Protein AF-A0A9X8VKZ0-F1 (afdb_monomer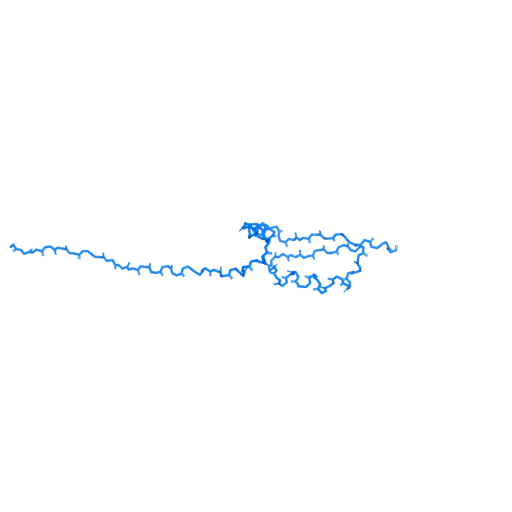_lite)

Radius of gyration: 24.43 Å; chains: 1; bounding box: 95×25×29 Å

Foldseek 3Di:
DDDDDDDDDDDDPPPPPPPPLPDDDPPDDPVVVVVLVVQLVVQEDEEEDQDDPVVCVVVQVVVCVSRPSYHYHYHNPDDD

Sequence (80 aa):
MMKKISATVAAITLLGSVSAYAAFPAGYPADYQKLVDGAKKEGKVVIYSTTDTKAAAPLIQGFEALYPGIKVEYNDMNST

pLDDT: mean 81.14, std 20.13, range [38.94, 98.06]

Structure (mmCIF, N/CA/C/O backbone):
data_AF-A0A9X8VKZ0-F1
#
_entry.id   AF-A0A9X8VKZ0-F1
#
loop_
_atom_site.group_PDB
_atom_site.id
_atom_site.type_symbol
_atom_site.label_atom_id
_atom_site.label_alt_id
_atom_site.label_comp_id
_atom_site.label_asym_id
_atom_site.label_entity_id
_atom_site.label_seq_id
_atom_site.pdbx_PDB_ins_code
_atom_site.Cartn_x
_atom_site.Cartn_y
_atom_site.Cartn_z
_atom_site.occupancy
_atom_site.B_iso_or_equiv
_atom_site.auth_seq_id
_atom_site.auth_comp_id
_atom_site.auth_asym_id
_atom_site.auth_atom_id
_atom_site.pdbx_PDB_model_num
ATOM 1 N N . MET A 1 1 ? -71.414 -12.922 18.458 1.00 44.62 1 MET A N 1
ATOM 2 C CA . MET A 1 1 ? -70.480 -13.897 17.851 1.00 44.62 1 MET A CA 1
ATOM 3 C C . MET A 1 1 ? -69.987 -13.334 16.518 1.00 44.62 1 MET A C 1
ATOM 5 O O . MET A 1 1 ? -70.649 -13.519 15.511 1.00 44.62 1 MET A O 1
ATOM 9 N N . MET A 1 2 ? -68.876 -12.588 16.512 1.00 41.19 2 MET A N 1
ATOM 10 C CA . MET A 1 2 ? -68.225 -12.078 15.295 1.00 41.19 2 MET A CA 1
ATOM 11 C C . MET A 1 2 ? -66.703 -12.121 15.473 1.00 41.19 2 MET A C 1
ATOM 13 O O . MET A 1 2 ? -66.184 -11.992 16.578 1.00 41.19 2 MET A O 1
ATOM 17 N N . LYS A 1 3 ? -66.037 -12.469 14.376 1.00 40.91 3 LYS A N 1
ATOM 18 C CA . LYS A 1 3 ? -64.756 -13.169 14.270 1.00 40.91 3 LYS A CA 1
ATOM 19 C C . LYS A 1 3 ? -63.547 -12.218 14.277 1.00 40.91 3 LYS A C 1
ATOM 21 O O . LYS A 1 3 ? -63.513 -11.280 13.499 1.00 40.91 3 LYS A O 1
ATOM 26 N N . LYS A 1 4 ? -62.527 -12.649 15.031 1.00 38.94 4 LYS A N 1
ATOM 27 C CA . LYS A 1 4 ? -61.087 -12.696 14.698 1.00 38.94 4 LYS A CA 1
ATOM 28 C C . LYS A 1 4 ? -60.326 -11.369 14.529 1.00 38.94 4 LYS A C 1
ATOM 30 O O . LYS A 1 4 ? -60.325 -10.738 13.482 1.00 38.94 4 LYS A O 1
ATOM 35 N N . ILE A 1 5 ? -59.573 -11.080 15.589 1.00 60.12 5 ILE A N 1
ATOM 36 C CA . ILE A 1 5 ? -58.326 -10.308 15.651 1.00 60.12 5 ILE A CA 1
ATOM 37 C C . ILE A 1 5 ? -57.396 -10.708 14.494 1.00 60.12 5 ILE A C 1
ATOM 39 O O . ILE A 1 5 ? -57.178 -11.903 14.290 1.00 60.12 5 ILE A O 1
ATOM 43 N N . SER A 1 6 ? -56.807 -9.738 13.790 1.00 39.84 6 SER A N 1
ATOM 44 C CA . SER A 1 6 ? -55.656 -9.997 12.920 1.00 39.84 6 SER A CA 1
ATOM 45 C C . SER A 1 6 ? -54.572 -8.953 13.162 1.00 39.84 6 SER A C 1
ATOM 47 O O . SER A 1 6 ? -54.789 -7.753 13.012 1.00 39.84 6 SER A O 1
ATOM 49 N N . ALA A 1 7 ? -53.432 -9.460 13.616 1.00 45.91 7 ALA A N 1
ATOM 50 C CA . ALA A 1 7 ? -52.246 -8.742 14.037 1.00 45.91 7 ALA A CA 1
ATOM 51 C C . ALA A 1 7 ? -51.362 -8.316 12.846 1.00 45.91 7 ALA A C 1
ATOM 53 O O . ALA A 1 7 ? -51.258 -9.036 11.858 1.00 45.91 7 ALA A O 1
ATOM 54 N N . THR A 1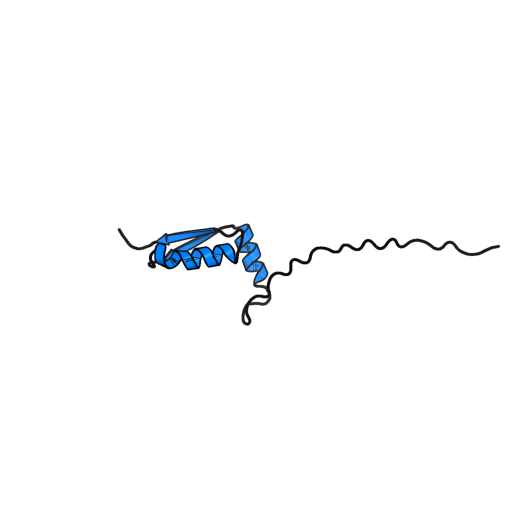 8 ? -50.750 -7.139 13.003 1.00 51.50 8 THR A N 1
ATOM 55 C CA . THR A 1 8 ? -49.341 -6.765 12.751 1.00 51.50 8 THR A CA 1
ATOM 56 C C . THR A 1 8 ? -48.562 -7.462 11.628 1.00 51.50 8 THR A C 1
ATOM 58 O O . THR A 1 8 ? -48.341 -8.656 11.730 1.00 51.50 8 THR A O 1
ATOM 61 N N . VAL A 1 9 ? -47.953 -6.682 10.715 1.00 46.56 9 VAL A N 1
ATOM 62 C CA . VAL A 1 9 ? -46.488 -6.671 10.458 1.00 46.56 9 VAL A CA 1
ATOM 63 C C . VAL A 1 9 ? -46.100 -5.295 9.893 1.00 46.56 9 VAL A C 1
ATOM 65 O O . VAL A 1 9 ? -46.393 -4.980 8.743 1.00 46.56 9 VAL A O 1
ATOM 68 N N . ALA A 1 10 ? -45.420 -4.472 10.695 1.00 48.88 10 ALA A N 1
ATOM 69 C CA . ALA A 1 10 ? -44.622 -3.359 10.188 1.00 48.88 10 ALA A CA 1
ATOM 70 C C . ALA A 1 10 ? -43.285 -3.938 9.704 1.00 48.88 10 ALA A C 1
ATOM 72 O O . ALA A 1 10 ? -42.483 -4.413 10.508 1.00 48.88 10 ALA A O 1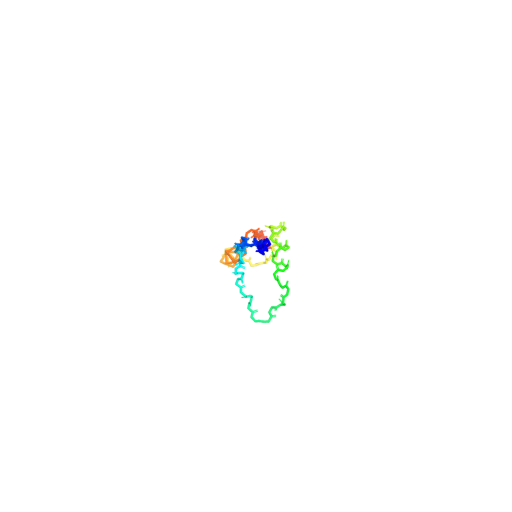
ATOM 73 N N . ALA A 1 11 ? -43.073 -3.968 8.390 1.00 50.19 11 ALA A N 1
ATOM 74 C CA . ALA A 1 11 ? -41.826 -4.434 7.802 1.00 50.19 11 ALA A CA 1
ATOM 75 C C . ALA A 1 11 ? -40.741 -3.361 7.991 1.00 50.19 11 ALA A C 1
ATOM 77 O O . ALA A 1 11 ? -40.708 -2.362 7.277 1.00 50.19 11 ALA A O 1
ATOM 78 N N . ILE A 1 12 ? -39.855 -3.565 8.966 1.00 58.03 12 ILE A N 1
ATOM 79 C CA . ILE A 1 12 ? -38.581 -2.847 9.048 1.00 58.03 12 ILE A CA 1
ATOM 80 C C . ILE A 1 12 ? -37.695 -3.361 7.907 1.00 58.03 12 ILE A C 1
ATOM 82 O O . ILE A 1 12 ? -37.171 -4.473 7.946 1.00 58.03 12 ILE A O 1
ATOM 86 N N . THR A 1 13 ? -37.541 -2.555 6.860 1.00 55.69 13 THR A N 1
ATOM 87 C CA . THR A 1 13 ? -36.512 -2.757 5.840 1.00 55.69 13 THR A CA 1
ATOM 88 C C . THR A 1 13 ? -35.192 -2.208 6.377 1.00 55.69 13 THR A C 1
ATOM 90 O O . THR A 1 13 ? -34.890 -1.027 6.202 1.00 55.69 13 THR A O 1
ATOM 93 N N . LEU A 1 14 ? -34.394 -3.052 7.040 1.00 55.72 14 LEU A N 1
ATOM 94 C CA . LEU A 1 14 ? -32.963 -2.788 7.206 1.00 55.72 14 LEU A CA 1
ATOM 95 C C . LEU A 1 14 ? -32.297 -2.952 5.831 1.00 55.72 14 LEU A C 1
ATOM 97 O O . LEU A 1 14 ? -31.804 -4.022 5.481 1.00 55.72 14 LEU A O 1
ATOM 101 N N . LEU A 1 15 ? -32.284 -1.883 5.035 1.00 53.88 15 LEU A N 1
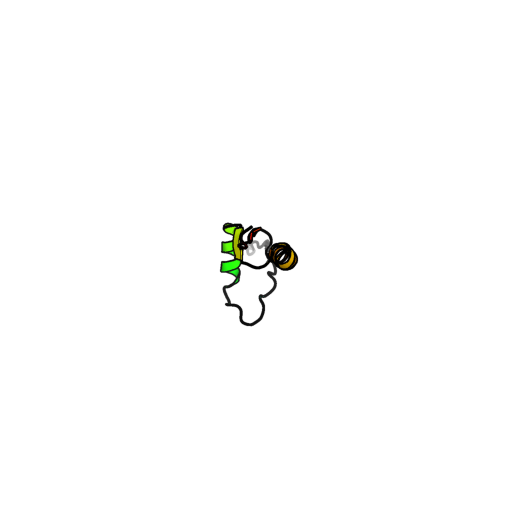ATOM 102 C CA . LEU A 1 15 ? -31.325 -1.735 3.942 1.00 53.88 15 LEU A CA 1
ATOM 103 C C . LEU A 1 15 ? -29.968 -1.428 4.582 1.00 53.88 15 LEU A C 1
ATOM 105 O O . LEU A 1 15 ? -29.535 -0.282 4.654 1.00 53.88 15 LEU A O 1
ATOM 109 N N . GLY A 1 16 ? -29.334 -2.462 5.135 1.00 53.50 16 GLY A N 1
ATOM 110 C CA . GLY A 1 16 ? -27.931 -2.390 5.506 1.00 53.50 16 GLY A CA 1
ATOM 111 C C . GLY A 1 16 ? -27.133 -2.141 4.236 1.00 53.50 16 GLY A C 1
ATOM 112 O O . GLY A 1 16 ? -27.211 -2.933 3.298 1.00 53.50 16 GLY A O 1
ATOM 113 N N . SER A 1 17 ? -26.413 -1.024 4.193 1.00 56.31 17 SER A N 1
ATOM 114 C CA . SER A 1 17 ? -25.482 -0.677 3.129 1.00 56.31 17 SER A CA 1
ATOM 115 C C . SER A 1 17 ? -24.470 -1.810 2.971 1.00 56.31 17 SER A C 1
ATOM 117 O O . SER A 1 17 ? -23.487 -1.887 3.706 1.00 56.31 17 SER A O 1
ATOM 119 N N . VAL A 1 18 ? -24.715 -2.725 2.035 1.00 54.50 18 VAL A N 1
ATOM 120 C CA . VAL A 1 18 ? -23.684 -3.642 1.560 1.00 54.50 18 VAL A CA 1
ATOM 121 C C . VAL A 1 18 ? -22.680 -2.747 0.853 1.00 54.50 18 VAL A C 1
ATOM 123 O O . VAL A 1 18 ? -22.927 -2.298 -0.265 1.00 54.50 18 VAL A O 1
ATOM 126 N N . SER A 1 19 ? -21.584 -2.409 1.535 1.00 52.44 19 SER A N 1
ATOM 127 C CA . SER A 1 19 ? -20.416 -1.861 0.856 1.00 52.44 19 SER A CA 1
ATOM 128 C C . SER A 1 19 ? -20.095 -2.841 -0.261 1.00 52.44 19 SER A C 1
ATOM 130 O O . SER A 1 19 ? -19.734 -3.987 -0.003 1.00 52.44 19 SER A O 1
ATOM 132 N N . ALA A 1 20 ? -20.298 -2.421 -1.504 1.00 53.97 20 ALA A N 1
ATOM 133 C CA . ALA A 1 20 ? -19.818 -3.153 -2.655 1.00 53.97 20 ALA A CA 1
ATOM 134 C C . ALA A 1 20 ? -18.296 -2.988 -2.656 1.00 53.97 20 ALA A C 1
ATOM 136 O O . ALA A 1 20 ? -17.760 -2.057 -3.254 1.00 53.97 20 ALA A O 1
ATOM 137 N N . TYR A 1 21 ? -17.597 -3.840 -1.905 1.00 59.44 21 TYR A N 1
ATOM 138 C CA . TYR A 1 21 ? -16.156 -3.974 -2.059 1.00 59.44 21 TYR A CA 1
ATOM 139 C C . TYR A 1 21 ? -15.942 -4.422 -3.503 1.00 59.44 21 TYR A C 1
ATOM 141 O O . TYR A 1 21 ? -16.542 -5.407 -3.941 1.00 59.44 21 TYR A O 1
ATOM 149 N N . ALA A 1 22 ? -15.172 -3.646 -4.267 1.00 63.09 22 ALA A N 1
ATOM 150 C CA . ALA A 1 22 ? -14.838 -4.005 -5.636 1.00 63.09 22 ALA A CA 1
ATOM 151 C C . ALA A 1 22 ? -14.289 -5.436 -5.639 1.00 63.09 22 ALA A C 1
ATOM 153 O O . ALA A 1 22 ? -13.401 -5.759 -4.848 1.00 63.09 22 ALA A O 1
ATOM 154 N N . ALA A 1 23 ? -14.859 -6.300 -6.481 1.00 71.00 23 ALA A N 1
ATOM 155 C CA . ALA A 1 23 ? -14.405 -7.677 -6.580 1.00 71.00 23 ALA A CA 1
ATOM 156 C C . ALA A 1 23 ? -12.912 -7.682 -6.935 1.00 71.00 23 ALA A C 1
ATOM 158 O O . ALA A 1 23 ? -12.490 -6.996 -7.870 1.00 71.00 23 ALA A O 1
ATOM 159 N N . PHE A 1 24 ? -12.116 -8.426 -6.167 1.00 85.44 24 PHE A N 1
ATOM 160 C CA . PHE A 1 24 ? -10.689 -8.563 -6.435 1.00 85.44 24 PHE A CA 1
ATOM 161 C C . PHE A 1 24 ? -10.454 -9.175 -7.826 1.00 85.44 24 PHE A C 1
ATOM 163 O O . PHE A 1 24 ? -11.315 -9.906 -8.328 1.00 85.44 24 PHE A O 1
ATOM 170 N N . PRO A 1 25 ? -9.298 -8.899 -8.459 1.00 88.19 25 PRO A N 1
ATOM 171 C CA . PRO A 1 25 ? -8.955 -9.493 -9.745 1.00 88.19 25 PRO A CA 1
ATOM 172 C C . PRO A 1 25 ? -9.057 -11.024 -9.736 1.00 88.19 25 PRO A C 1
ATOM 174 O O . PRO A 1 25 ? -8.827 -11.679 -8.716 1.00 88.19 25 PRO A O 1
ATOM 177 N N . ALA A 1 26 ? -9.358 -11.606 -10.899 1.00 89.75 26 ALA A N 1
ATOM 178 C CA . ALA A 1 26 ? -9.400 -13.056 -11.058 1.00 89.75 26 ALA A CA 1
ATOM 179 C C . ALA A 1 26 ? -8.062 -13.700 -10.642 1.00 89.75 26 ALA A C 1
ATOM 181 O O . ALA A 1 26 ? -6.991 -13.201 -10.986 1.00 89.75 26 ALA A O 1
ATOM 182 N N . GLY A 1 27 ? -8.134 -14.812 -9.906 1.00 89.88 27 GLY A N 1
ATOM 183 C CA . GLY A 1 27 ? -6.968 -15.523 -9.367 1.00 89.88 27 GLY A CA 1
ATOM 184 C C . GLY A 1 27 ? -6.630 -15.187 -7.910 1.00 89.88 27 GLY A C 1
ATOM 185 O O . GLY A 1 27 ? -5.816 -15.885 -7.310 1.00 89.88 27 GLY A O 1
ATOM 186 N N . TYR A 1 28 ? -7.269 -14.176 -7.314 1.00 90.25 28 TYR A N 1
ATOM 187 C CA . TYR A 1 28 ? -7.134 -13.902 -5.882 1.00 90.25 28 TYR A CA 1
ATOM 188 C C . TYR A 1 28 ? -7.924 -14.928 -5.048 1.00 90.25 28 TYR A C 1
ATOM 190 O O . TYR A 1 28 ? -8.981 -15.391 -5.489 1.00 90.25 28 TYR A O 1
ATOM 198 N N . PRO A 1 29 ? -7.450 -15.288 -3.839 1.00 92.56 29 PRO A N 1
ATOM 199 C CA . PRO A 1 29 ? -8.192 -16.158 -2.932 1.00 92.56 29 PRO A CA 1
ATOM 200 C C . PRO A 1 29 ? -9.591 -15.616 -2.622 1.00 92.56 29 PRO A C 1
ATOM 202 O O . PRO A 1 29 ? -9.782 -14.409 -2.470 1.00 92.56 29 PRO A O 1
ATOM 205 N N . ALA A 1 30 ? -10.566 -16.514 -2.460 1.00 90.19 30 ALA A N 1
ATOM 206 C CA . ALA A 1 30 ? -11.953 -16.135 -2.172 1.00 90.19 30 ALA A CA 1
ATOM 207 C C . ALA A 1 30 ? -12.105 -15.332 -0.865 1.00 90.19 30 ALA A C 1
ATOM 209 O O . ALA A 1 30 ? -13.048 -14.560 -0.713 1.00 90.19 30 ALA A O 1
ATOM 210 N N . ASP A 1 31 ? -11.177 -15.500 0.076 1.00 91.94 31 ASP A N 1
ATOM 211 C CA . ASP A 1 31 ? -11.162 -14.836 1.375 1.00 91.94 31 ASP A CA 1
ATOM 212 C C . ASP A 1 31 ? -10.1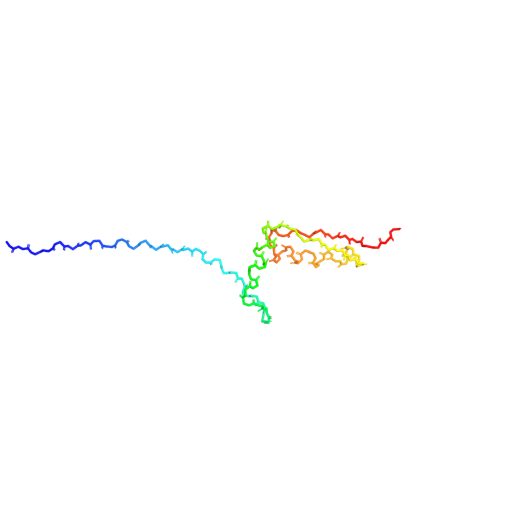33 -13.701 1.482 1.00 91.94 31 ASP A C 1
ATOM 214 O O . ASP A 1 31 ? -9.863 -13.227 2.585 1.00 91.94 31 ASP A O 1
ATOM 218 N N . TYR A 1 32 ? -9.611 -13.202 0.355 1.00 94.19 32 TYR A N 1
ATOM 219 C CA . TYR A 1 32 ? -8.624 -12.116 0.329 1.00 94.19 32 TYR A CA 1
ATOM 220 C C . TYR A 1 32 ? -9.086 -10.849 1.068 1.00 94.19 32 TYR A C 1
ATOM 222 O O . TYR A 1 32 ? -8.273 -10.133 1.650 1.00 94.19 32 TYR A O 1
ATOM 230 N N . GLN A 1 33 ? -10.399 -10.605 1.143 1.00 93.19 33 GLN A N 1
ATOM 231 C CA . GLN A 1 33 ? -10.953 -9.509 1.941 1.00 93.19 33 GLN A CA 1
ATOM 232 C C . GLN A 1 33 ? -10.504 -9.563 3.411 1.00 93.19 33 GLN A C 1
ATOM 234 O O . GLN A 1 33 ? -10.208 -8.523 3.990 1.00 93.19 33 GLN A O 1
ATOM 239 N N . LYS A 1 34 ? -10.365 -10.760 4.002 1.00 95.00 34 LYS A N 1
ATOM 240 C CA . LYS A 1 34 ? -9.903 -10.915 5.391 1.00 95.00 34 LYS A CA 1
ATOM 241 C C . LYS A 1 34 ? -8.474 -10.415 5.582 1.00 95.00 34 LYS A C 1
ATOM 243 O O . LYS A 1 34 ? -8.172 -9.840 6.624 1.00 95.00 34 LYS A O 1
ATOM 248 N N . LEU A 1 35 ? -7.611 -10.620 4.584 1.00 94.56 35 LEU A N 1
ATOM 249 C CA . LEU A 1 35 ? -6.244 -10.100 4.595 1.00 94.56 35 LEU A CA 1
ATOM 250 C C . LEU A 1 35 ? -6.259 -8.571 4.595 1.00 94.56 35 LEU A C 1
ATOM 252 O O . LEU A 1 35 ? -5.583 -7.948 5.409 1.00 94.56 35 LEU A O 1
ATOM 256 N N . VAL A 1 36 ? -7.067 -7.973 3.717 1.00 94.69 36 VAL A N 1
ATOM 257 C CA . VAL A 1 36 ? -7.213 -6.514 3.624 1.00 94.69 36 VAL A CA 1
ATOM 258 C C . VAL A 1 36 ? -7.764 -5.933 4.926 1.00 94.69 36 VAL A C 1
ATOM 260 O O . VAL A 1 36 ? -7.268 -4.913 5.399 1.00 94.69 36 VAL A O 1
ATOM 263 N N . ASP A 1 37 ? -8.759 -6.578 5.532 1.00 95.56 37 ASP A N 1
ATOM 264 C CA . ASP A 1 37 ? -9.348 -6.132 6.797 1.00 95.56 37 ASP A CA 1
ATOM 265 C C . ASP A 1 37 ? -8.348 -6.235 7.959 1.00 95.56 37 ASP A C 1
ATOM 267 O O . ASP A 1 37 ? -8.256 -5.317 8.778 1.00 95.56 37 ASP A O 1
ATOM 271 N N . GLY A 1 38 ? -7.554 -7.311 8.006 1.00 97.38 38 GLY A N 1
ATOM 272 C CA . GLY A 1 38 ? -6.449 -7.459 8.955 1.00 97.38 38 GLY A CA 1
ATOM 273 C C . GLY A 1 38 ? -5.404 -6.356 8.789 1.00 97.38 38 GLY A C 1
ATOM 274 O O . GLY A 1 38 ? -5.080 -5.658 9.747 1.00 97.38 38 GLY A O 1
ATOM 275 N N . ALA A 1 39 ? -4.971 -6.109 7.554 1.00 97.06 39 ALA A N 1
ATOM 276 C CA . ALA A 1 39 ? -3.990 -5.074 7.253 1.00 97.06 39 ALA A CA 1
ATOM 277 C C . ALA A 1 39 ? -4.508 -3.658 7.571 1.00 97.06 39 ALA A C 1
ATOM 279 O O . ALA A 1 39 ? -3.755 -2.825 8.067 1.00 97.06 39 ALA A O 1
ATOM 280 N N . LYS A 1 40 ? -5.804 -3.380 7.370 1.00 96.38 40 LYS A N 1
ATOM 281 C CA . LYS A 1 40 ? -6.437 -2.120 7.808 1.00 96.38 40 LYS A CA 1
ATOM 282 C C . LYS A 1 40 ? -6.483 -1.979 9.325 1.00 96.38 40 LYS A C 1
ATOM 284 O O . LYS A 1 40 ? -6.346 -0.870 9.831 1.00 96.38 40 LYS A O 1
ATOM 289 N N . LYS A 1 41 ? -6.678 -3.082 10.052 1.00 97.75 41 LYS A N 1
ATOM 290 C CA . LYS A 1 41 ? -6.638 -3.089 11.519 1.00 97.75 41 LYS A CA 1
ATOM 291 C C . LYS A 1 41 ? -5.229 -2.811 12.051 1.00 97.75 41 LYS A C 1
ATOM 293 O O . LYS A 1 41 ? -5.100 -2.142 13.071 1.00 97.75 41 LYS A O 1
ATOM 298 N N . GLU A 1 42 ? -4.201 -3.312 11.373 1.00 97.75 42 GLU A N 1
ATOM 299 C CA . GLU A 1 42 ? -2.793 -3.038 11.692 1.00 97.75 42 GLU A CA 1
ATOM 300 C C . GLU A 1 42 ? -2.361 -1.627 11.258 1.00 97.75 42 GLU A C 1
ATOM 302 O O . GLU A 1 42 ? -1.581 -0.969 11.944 1.00 97.75 42 GLU A O 1
ATOM 307 N N . GLY A 1 43 ? -2.901 -1.140 10.139 1.00 97.81 43 GLY A N 1
ATOM 308 C CA . GLY A 1 43 ? -2.812 0.247 9.686 1.00 97.81 43 GLY A CA 1
ATOM 309 C C . GLY A 1 43 ? -1.511 0.633 8.979 1.00 97.81 43 GLY A C 1
ATOM 310 O O . GLY A 1 43 ? -1.403 1.758 8.487 1.00 97.81 43 GLY A O 1
ATOM 311 N N . LYS A 1 44 ? -0.519 -0.262 8.892 1.00 97.94 44 LYS A N 1
ATOM 312 C CA . LYS A 1 44 ? 0.774 0.042 8.269 1.00 97.94 44 LYS A CA 1
ATOM 313 C C . LYS A 1 44 ? 1.435 -1.181 7.638 1.00 97.94 44 LYS A C 1
ATOM 315 O O . LYS A 1 44 ? 1.482 -2.242 8.247 1.00 97.94 44 LYS A O 1
ATOM 320 N N . VAL A 1 45 ? 2.023 -0.992 6.461 1.00 97.44 45 VAL A N 1
ATOM 321 C CA . VAL A 1 45 ? 2.967 -1.917 5.828 1.00 97.44 45 VAL A CA 1
ATOM 322 C C . VAL A 1 45 ? 4.344 -1.260 5.768 1.00 97.44 45 VAL A C 1
ATOM 324 O O . VAL A 1 45 ? 4.464 -0.090 5.407 1.00 97.44 45 VAL A O 1
ATOM 327 N N . VAL A 1 46 ? 5.384 -2.004 6.142 1.00 96.94 46 VAL A N 1
ATOM 328 C CA . VAL A 1 46 ? 6.774 -1.533 6.111 1.00 96.94 46 VAL A CA 1
ATOM 329 C C . VAL A 1 46 ? 7.510 -2.266 4.997 1.00 96.94 46 VAL A C 1
ATOM 331 O O . VAL A 1 46 ? 7.515 -3.496 4.961 1.00 96.94 46 VAL A O 1
ATOM 334 N N . ILE A 1 47 ? 8.116 -1.519 4.079 1.00 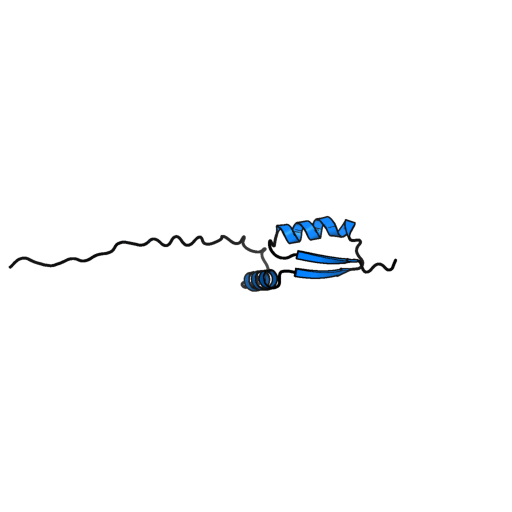95.62 47 ILE A N 1
ATOM 335 C CA . ILE A 1 47 ? 8.820 -2.046 2.910 1.00 95.62 47 ILE A CA 1
ATOM 336 C C . ILE A 1 47 ? 10.290 -1.667 3.023 1.00 95.62 47 ILE A C 1
ATOM 338 O O . ILE A 1 47 ? 10.617 -0.498 3.179 1.00 95.62 47 ILE A O 1
ATOM 342 N N . TYR A 1 48 ? 11.165 -2.659 2.906 1.00 95.19 48 TYR A N 1
ATOM 343 C CA . TYR A 1 48 ? 12.610 -2.482 2.798 1.00 95.19 48 TYR A CA 1
ATOM 344 C C . TYR A 1 48 ? 13.027 -2.851 1.379 1.00 95.19 48 TYR A C 1
ATOM 346 O O . TYR A 1 48 ? 12.763 -3.967 0.930 1.00 95.19 48 TYR A O 1
ATOM 354 N N . SER A 1 49 ? 13.610 -1.908 0.647 1.00 93.12 49 SER A N 1
ATOM 355 C CA . SER A 1 49 ? 13.896 -2.089 -0.777 1.00 93.12 49 SER A CA 1
ATOM 356 C C . SER A 1 49 ? 15.084 -1.244 -1.216 1.00 93.12 49 SER A C 1
ATOM 358 O O . SER A 1 49 ? 15.309 -0.157 -0.700 1.00 93.12 49 SER A O 1
ATOM 360 N N . THR A 1 50 ? 15.832 -1.739 -2.200 1.00 93.44 50 THR A N 1
ATOM 361 C CA . THR A 1 50 ? 16.946 -1.020 -2.845 1.00 93.44 50 THR A CA 1
ATOM 362 C C . THR A 1 50 ? 16.486 -0.072 -3.957 1.00 93.44 50 THR A C 1
ATOM 364 O O . THR A 1 50 ? 17.295 0.654 -4.534 1.00 93.44 50 THR A O 1
ATOM 367 N N . THR A 1 51 ? 15.196 -0.100 -4.308 1.00 92.06 51 THR A N 1
ATOM 368 C CA . THR A 1 51 ? 14.624 0.829 -5.290 1.00 92.06 51 THR A CA 1
ATOM 369 C C . THR A 1 51 ? 14.496 2.214 -4.667 1.00 92.06 51 THR A C 1
ATOM 371 O O . THR A 1 51 ? 13.945 2.336 -3.574 1.00 92.06 51 THR A O 1
ATOM 374 N N . ASP A 1 52 ? 14.937 3.244 -5.390 1.00 92.69 52 ASP A N 1
ATOM 375 C CA . ASP A 1 52 ? 14.853 4.633 -4.937 1.00 92.69 52 ASP A CA 1
ATOM 376 C C . ASP A 1 52 ? 13.411 5.035 -4.578 1.00 92.69 52 ASP A C 1
ATOM 378 O O . ASP A 1 52 ? 12.453 4.758 -5.312 1.00 92.69 52 ASP A O 1
ATOM 382 N N . THR A 1 53 ? 13.258 5.729 -3.451 1.00 91.38 53 THR A N 1
ATOM 383 C CA . THR A 1 53 ? 11.942 6.149 -2.937 1.00 91.38 53 THR A CA 1
ATOM 384 C C . THR A 1 53 ? 11.146 6.995 -3.939 1.00 91.38 53 THR A C 1
ATOM 386 O O . THR A 1 53 ? 9.923 6.869 -4.015 1.00 91.38 53 THR A O 1
ATOM 389 N N . LYS A 1 54 ? 11.794 7.841 -4.753 1.00 92.88 54 LYS A N 1
ATOM 390 C CA . LYS A 1 54 ? 11.103 8.661 -5.766 1.00 92.88 54 LYS A CA 1
ATOM 391 C C . LYS A 1 54 ? 10.569 7.798 -6.903 1.00 92.88 54 LYS A C 1
ATOM 393 O O . LYS A 1 54 ? 9.486 8.081 -7.410 1.00 92.88 54 LYS A O 1
ATOM 398 N N . ALA A 1 55 ? 11.293 6.744 -7.277 1.00 95.06 55 ALA A N 1
ATOM 399 C CA . ALA A 1 55 ? 10.821 5.771 -8.259 1.00 95.06 55 ALA A CA 1
ATOM 400 C C . ALA A 1 55 ? 9.658 4.921 -7.712 1.00 95.06 55 ALA A C 1
ATOM 402 O O . ALA A 1 55 ? 8.734 4.594 -8.456 1.00 95.06 55 ALA A O 1
ATOM 403 N N . ALA A 1 56 ? 9.663 4.612 -6.411 1.00 95.50 56 ALA A N 1
ATOM 404 C CA . ALA A 1 56 ? 8.589 3.872 -5.746 1.00 95.50 56 ALA A CA 1
ATOM 405 C C . ALA A 1 56 ? 7.345 4.727 -5.426 1.00 95.50 56 ALA A C 1
ATOM 407 O O . ALA A 1 56 ? 6.249 4.182 -5.284 1.00 95.50 56 ALA A O 1
ATOM 408 N N . ALA A 1 57 ? 7.481 6.055 -5.345 1.00 96.12 57 ALA A N 1
ATOM 409 C CA . ALA A 1 57 ? 6.412 6.988 -4.983 1.00 96.12 57 ALA A CA 1
ATOM 410 C C . ALA A 1 57 ? 5.057 6.750 -5.688 1.00 96.12 57 ALA A C 1
ATOM 412 O O . ALA A 1 57 ? 4.050 6.677 -4.980 1.00 96.12 57 ALA A O 1
ATOM 413 N N . PRO A 1 58 ? 4.971 6.575 -7.026 1.00 97.81 58 PRO A N 1
ATOM 414 C CA . PRO A 1 58 ? 3.685 6.320 -7.679 1.00 97.81 58 PRO A CA 1
ATOM 415 C C . PRO A 1 58 ? 3.045 4.988 -7.256 1.00 97.81 58 PRO A C 1
ATOM 417 O O . PRO A 1 58 ? 1.823 4.905 -7.149 1.00 97.81 58 PRO A O 1
ATOM 420 N N . LEU A 1 59 ? 3.846 3.954 -6.970 1.00 96.88 59 LEU A N 1
ATOM 421 C CA . LEU A 1 59 ? 3.341 2.662 -6.488 1.00 96.88 59 LEU A CA 1
ATOM 422 C C . LEU A 1 59 ? 2.816 2.772 -5.058 1.00 96.88 59 LEU A C 1
ATOM 424 O O . LEU A 1 59 ? 1.744 2.251 -4.755 1.00 96.88 59 LEU A O 1
ATOM 428 N N . ILE A 1 60 ? 3.543 3.495 -4.205 1.00 97.25 60 ILE A N 1
ATOM 429 C CA . ILE A 1 60 ? 3.128 3.787 -2.831 1.00 97.25 60 ILE A CA 1
ATOM 430 C C . ILE A 1 60 ? 1.785 4.526 -2.835 1.00 97.25 60 ILE A C 1
ATOM 432 O O . ILE A 1 60 ? 0.844 4.110 -2.163 1.00 97.25 60 ILE A O 1
ATOM 436 N N . GLN A 1 61 ? 1.663 5.577 -3.648 1.00 97.50 61 GLN A N 1
ATOM 437 C CA . GLN A 1 61 ? 0.425 6.348 -3.775 1.00 97.50 61 GLN A CA 1
ATOM 438 C C . GLN A 1 61 ? -0.735 5.501 -4.306 1.00 97.50 61 GLN A C 1
ATOM 440 O O . GLN A 1 61 ? -1.837 5.565 -3.764 1.00 97.50 61 GLN A O 1
ATOM 445 N N . GLY A 1 62 ? -0.489 4.687 -5.337 1.00 97.25 62 GLY A N 1
ATOM 446 C CA . GLY A 1 62 ? -1.491 3.771 -5.879 1.00 97.25 62 GLY A CA 1
ATOM 447 C C . GLY A 1 62 ? -1.980 2.762 -4.839 1.00 97.25 62 GLY A C 1
ATOM 448 O O . GLY A 1 62 ? -3.181 2.515 -4.740 1.00 97.25 62 GLY A O 1
ATOM 449 N N . PHE A 1 63 ? -1.070 2.232 -4.019 1.00 97.00 63 PHE A N 1
ATOM 450 C CA . PHE A 1 63 ? -1.410 1.318 -2.934 1.00 97.00 63 PHE A CA 1
ATOM 451 C C . PHE A 1 63 ? -2.264 1.994 -1.855 1.00 97.00 63 PHE A C 1
ATOM 453 O O . PHE A 1 63 ? -3.323 1.471 -1.516 1.00 97.00 63 PHE A O 1
ATOM 460 N N . GLU A 1 64 ? -1.853 3.159 -1.340 1.00 96.62 64 GLU A N 1
ATOM 461 C CA . GLU A 1 64 ? -2.612 3.861 -0.290 1.00 96.62 64 GLU A CA 1
ATOM 462 C C . GLU A 1 64 ? -3.998 4.316 -0.775 1.00 96.62 64 GLU A C 1
ATOM 464 O O . GLU A 1 64 ? -4.956 4.325 0.001 1.00 96.62 64 GLU A O 1
ATOM 469 N N . ALA A 1 65 ? -4.125 4.664 -2.060 1.00 96.31 65 ALA A N 1
ATOM 470 C CA . ALA A 1 65 ? -5.408 4.995 -2.671 1.00 96.31 65 ALA A CA 1
ATOM 471 C C . ALA A 1 65 ? -6.318 3.763 -2.811 1.00 96.31 65 ALA A C 1
ATOM 473 O O . ALA A 1 65 ? -7.519 3.853 -2.549 1.00 96.31 65 ALA A O 1
ATOM 474 N N . LEU A 1 66 ? -5.756 2.613 -3.202 1.00 93.81 66 LEU A N 1
ATOM 475 C CA . LEU A 1 66 ? -6.495 1.356 -3.347 1.00 93.81 66 LEU A CA 1
ATOM 476 C C . LEU A 1 66 ? -6.896 0.756 -1.991 1.00 93.81 66 LEU A C 1
ATOM 478 O O . LEU A 1 66 ? -7.964 0.152 -1.872 1.00 93.81 66 LEU A O 1
ATOM 482 N N . TYR A 1 67 ? -6.077 0.962 -0.957 1.00 94.69 67 TYR A N 1
ATOM 483 C CA . TYR A 1 67 ? -6.309 0.457 0.393 1.00 94.69 67 TYR A CA 1
ATOM 484 C C . TYR A 1 67 ? -6.334 1.577 1.445 1.00 94.69 67 TYR A C 1
ATOM 486 O O . TYR A 1 67 ? -5.416 1.691 2.265 1.00 94.69 67 TYR A O 1
ATOM 494 N N . PRO A 1 68 ? -7.422 2.371 1.502 1.00 94.50 68 PRO A N 1
ATOM 495 C CA . PRO A 1 68 ? -7.561 3.416 2.506 1.00 94.50 68 PRO A CA 1
ATOM 496 C C . PRO A 1 68 ? -7.451 2.852 3.927 1.00 94.50 68 PRO A C 1
ATOM 498 O O . PRO A 1 68 ? -8.096 1.853 4.261 1.00 94.50 68 PRO A O 1
ATOM 501 N N . GLY A 1 69 ? -6.652 3.518 4.762 1.00 95.50 69 GLY A N 1
ATOM 502 C CA . GLY A 1 69 ? -6.387 3.114 6.146 1.00 95.50 69 GLY A CA 1
ATOM 503 C C . GLY A 1 69 ? -5.116 2.285 6.341 1.00 95.50 69 GLY A C 1
ATOM 504 O O . GLY A 1 69 ? -4.769 2.019 7.485 1.00 95.50 69 GLY A O 1
ATOM 505 N N . ILE A 1 70 ? -4.402 1.924 5.269 1.00 98.06 70 ILE A N 1
ATOM 506 C CA . ILE A 1 70 ? -3.083 1.282 5.346 1.00 98.06 70 ILE A CA 1
ATOM 507 C C . ILE A 1 70 ? -2.023 2.281 4.882 1.00 98.06 70 ILE A C 1
ATOM 509 O O . ILE A 1 70 ? -2.067 2.747 3.745 1.00 98.06 70 ILE A O 1
ATOM 513 N N . LYS A 1 71 ? -1.070 2.613 5.754 1.00 97.94 71 LYS A N 1
ATOM 514 C CA . LYS A 1 71 ? 0.069 3.476 5.420 1.00 97.94 71 LYS A CA 1
ATOM 515 C C . LYS A 1 71 ? 1.273 2.678 4.959 1.00 97.94 71 LYS A C 1
ATOM 517 O O . LYS A 1 71 ? 1.533 1.605 5.495 1.00 97.94 71 LYS A O 1
ATOM 522 N N . VAL A 1 72 ? 2.020 3.209 3.998 1.00 97.94 72 VAL A N 1
ATOM 523 C CA . VAL A 1 72 ? 3.279 2.603 3.559 1.00 97.94 72 VAL A CA 1
ATOM 524 C C . VAL A 1 72 ? 4.446 3.352 4.185 1.00 97.94 72 VAL A C 1
ATOM 526 O O . VAL A 1 72 ? 4.649 4.540 3.947 1.00 97.94 72 VAL A O 1
ATOM 529 N N . GLU A 1 73 ? 5.243 2.638 4.967 1.00 96.88 73 GLU A N 1
ATOM 530 C CA . GLU A 1 73 ? 6.561 3.088 5.396 1.00 96.88 73 GLU A CA 1
ATOM 531 C C . GLU A 1 73 ? 7.595 2.458 4.467 1.00 96.88 73 GLU A C 1
ATOM 533 O O . GLU A 1 73 ? 7.755 1.239 4.443 1.00 96.88 73 GLU A O 1
ATOM 538 N N . TYR A 1 74 ? 8.258 3.284 3.665 1.00 95.81 74 TYR A N 1
ATOM 539 C CA . TYR A 1 74 ? 9.238 2.823 2.692 1.00 95.81 74 TYR A CA 1
ATOM 540 C C . TYR A 1 74 ? 10.647 3.169 3.165 1.00 95.81 74 TYR A C 1
ATOM 542 O O . TYR A 1 74 ? 11.002 4.339 3.290 1.00 95.81 74 TYR A O 1
ATOM 550 N N . ASN A 1 75 ? 11.434 2.135 3.429 1.00 94.06 75 ASN A N 1
ATOM 551 C CA . ASN A 1 75 ? 12.817 2.219 3.856 1.00 94.06 75 ASN A CA 1
ATOM 552 C C . ASN A 1 75 ? 13.719 1.925 2.656 1.00 94.06 75 ASN A C 1
ATOM 554 O O . ASN A 1 75 ? 13.879 0.772 2.242 1.00 94.06 75 ASN A O 1
ATOM 558 N N . ASP A 1 76 ? 14.286 2.995 2.104 1.00 89.56 76 ASP A N 1
ATOM 559 C CA . ASP A 1 76 ? 15.299 2.929 1.056 1.00 89.56 76 ASP A CA 1
ATOM 560 C C . ASP A 1 76 ? 16.594 2.348 1.631 1.00 89.56 76 ASP A C 1
ATOM 562 O O . ASP A 1 76 ? 17.188 2.906 2.554 1.00 89.56 76 ASP A O 1
ATOM 566 N N . MET A 1 77 ? 16.991 1.183 1.126 1.00 87.38 77 MET A N 1
ATOM 567 C CA . MET A 1 77 ? 18.157 0.438 1.597 1.00 87.38 77 MET A CA 1
ATOM 568 C C . MET A 1 77 ? 19.445 0.789 0.851 1.00 87.38 77 MET A C 1
ATOM 570 O O . MET A 1 77 ? 20.462 0.128 1.078 1.00 87.38 77 MET A O 1
ATOM 574 N N . ASN A 1 78 ? 19.446 1.792 -0.032 1.00 73.50 78 ASN A N 1
ATOM 575 C CA . ASN A 1 78 ? 20.712 2.271 -0.574 1.00 73.50 78 ASN A CA 1
ATOM 576 C C . ASN A 1 78 ? 21.542 2.913 0.543 1.00 73.50 78 ASN A C 1
ATOM 578 O O . ASN A 1 78 ? 21.119 3.870 1.189 1.00 73.50 78 ASN A O 1
ATOM 582 N N . SER A 1 79 ? 22.737 2.364 0.778 1.00 58.03 79 SER A N 1
ATOM 583 C CA . SER A 1 79 ? 23.735 3.004 1.630 1.00 58.03 79 SER A CA 1
ATOM 584 C C . SER A 1 79 ? 24.074 4.380 1.058 1.00 58.03 79 SER A C 1
ATOM 586 O O . SER A 1 79 ? 24.491 4.483 -0.095 1.00 58.03 79 SER A O 1
ATOM 588 N N . THR A 1 80 ? 23.883 5.418 1.870 1.00 55.44 80 THR A N 1
ATOM 589 C CA . THR A 1 80 ? 24.530 6.727 1.696 1.00 55.44 80 THR A CA 1
ATOM 590 C C . THR A 1 80 ? 26.040 6.617 1.784 1.00 55.44 80 THR A C 1
ATOM 592 O O . THR A 1 80 ? 26.499 5.844 2.659 1.00 55.44 80 THR A O 1
#

Organism: Serratia marcescens (NCBI:txid615)

Secondary structure (DSSP, 8-state):
--------------------PPPPPTTS-TTHHHHHHHHHHH-EEEEEESS-HHHHHHHHHHHHHHSTT-EEEEEE----